Protein AF-A0A1G1N277-F1 (afdb_monomer)

Mean predicted aligned error: 9.16 Å

Sequence (152 aa):
MIQLIFIGTLGLIWMHFSSLRYLFRLRLLKKSNELFEDEQDPARVRKEADSTTSKTAITTTAIIGLLETLYYALCAVLFIKNQIIFYISTLLASNSIVNLIDFLMRAKFIIKSPTKYLIEEIRGFKWYSKIAMTAAELIFCLGILYAAYALS

Radius of gyration: 18.12 Å; Cα contacts (8 Å, |Δi|>4): 77; chains: 1; bounding box: 40×23×55 Å

Foldseek 3Di:
DLVVLLVLLVVLLVVLVVVVVVLVVVVVVVVVVVVVVVDDDPVVVVVPLPLVVLVVVLVVVLVVLVSLLVSLVVQLVVVVVVVVLNVLSVVLSVVSVVVSVVSVVCVVVCSVCVPVVSVVCSDDPNVVVSVVSSVSSNVSSVVSNVVSVVVD

Structure (mmCIF, N/CA/C/O backbone):
data_AF-A0A1G1N277-F1
#
_entry.id   AF-A0A1G1N277-F1
#
loop_
_atom_site.group_PDB
_atom_site.id
_atom_site.type_symbol
_atom_site.label_atom_id
_atom_site.label_alt_id
_atom_site.label_comp_id
_atom_site.label_asym_id
_atom_site.label_entity_id
_atom_site.label_seq_id
_atom_site.pdbx_PDB_ins_code
_atom_site.Cartn_x
_atom_site.Cartn_y
_atom_site.Cartn_z
_atom_site.occupancy
_atom_site.B_iso_or_equiv
_atom_site.auth_seq_id
_atom_site.auth_comp_id
_atom_site.auth_asym_id
_atom_site.auth_atom_id
_atom_site.pdbx_PDB_model_num
ATOM 1 N N . MET A 1 1 ? -5.074 10.100 20.306 1.00 73.00 1 MET A N 1
ATOM 2 C CA . MET A 1 1 ? -5.039 8.812 19.571 1.00 73.00 1 MET A CA 1
ATOM 3 C C . MET A 1 1 ? -5.910 8.852 18.316 1.00 73.00 1 MET A C 1
ATOM 5 O O . MET A 1 1 ? -5.370 8.661 17.238 1.00 73.00 1 MET A O 1
ATOM 9 N N . ILE A 1 2 ? -7.201 9.197 18.415 1.00 75.31 2 ILE A N 1
ATOM 10 C CA . ILE A 1 2 ? -8.125 9.291 17.261 1.00 75.31 2 ILE A CA 1
ATOM 11 C C . ILE A 1 2 ? -7.636 10.277 16.180 1.00 75.31 2 ILE A C 1
ATOM 13 O O . ILE A 1 2 ? -7.646 9.946 15.001 1.00 75.31 2 ILE A O 1
ATOM 17 N N . GLN A 1 3 ? -7.100 11.438 16.571 1.00 78.94 3 GLN A N 1
ATOM 18 C CA . GLN A 1 3 ? -6.534 12.421 15.631 1.00 78.94 3 GLN A CA 1
ATOM 19 C C . GLN A 1 3 ? -5.374 11.863 14.783 1.00 78.94 3 GLN A C 1
ATOM 21 O O . GLN A 1 3 ? -5.274 12.176 13.601 1.00 78.94 3 GLN A O 1
ATOM 26 N N . LEU A 1 4 ? -4.524 11.000 15.357 1.00 81.06 4 LEU A N 1
ATOM 27 C CA . LEU A 1 4 ? -3.428 10.354 14.621 1.00 81.06 4 LEU A CA 1
ATOM 28 C C . LEU A 1 4 ? -3.959 9.336 13.609 1.00 81.06 4 LEU A C 1
ATOM 30 O O . LEU A 1 4 ? -3.443 9.268 12.496 1.00 81.06 4 LEU A O 1
ATOM 34 N N . ILE A 1 5 ? -5.010 8.591 13.972 1.00 83.06 5 ILE A N 1
ATOM 35 C CA . ILE A 1 5 ? -5.695 7.678 13.048 1.00 83.06 5 ILE A CA 1
ATOM 36 C C . ILE A 1 5 ? -6.231 8.481 11.868 1.00 83.06 5 ILE A C 1
ATOM 38 O O . ILE A 1 5 ? -5.946 8.115 10.737 1.00 83.06 5 ILE A O 1
ATOM 42 N N . PHE A 1 6 ? -6.905 9.602 12.139 1.00 85.12 6 PHE A N 1
ATOM 43 C CA . PHE A 1 6 ? -7.511 10.467 11.128 1.00 85.12 6 PHE A CA 1
ATOM 44 C C . PHE A 1 6 ? -6.480 11.027 10.136 1.00 85.12 6 PHE A C 1
ATOM 46 O O . PHE A 1 6 ? -6.654 10.908 8.924 1.00 85.12 6 PHE A O 1
ATOM 53 N N . ILE A 1 7 ? -5.370 11.582 10.640 1.00 86.12 7 ILE A N 1
ATOM 54 C CA . ILE A 1 7 ? -4.274 12.095 9.801 1.00 86.12 7 ILE A CA 1
ATOM 55 C C . ILE A 1 7 ? -3.648 10.957 8.982 1.00 86.12 7 ILE A C 1
ATOM 57 O O . ILE A 1 7 ? -3.410 11.118 7.785 1.00 86.12 7 ILE A O 1
ATOM 61 N N . GLY A 1 8 ? -3.429 9.792 9.601 1.00 83.38 8 GLY A N 1
ATOM 62 C CA . GLY A 1 8 ? -2.904 8.611 8.918 1.00 83.38 8 GLY A CA 1
ATOM 63 C C . GLY A 1 8 ? -3.829 8.103 7.808 1.00 83.38 8 GLY A C 1
ATOM 64 O O . GLY A 1 8 ? -3.360 7.829 6.705 1.00 83.38 8 GLY A O 1
ATOM 65 N N . THR A 1 9 ? -5.146 8.052 8.050 1.00 87.25 9 THR A N 1
ATOM 66 C CA . THR A 1 9 ? -6.125 7.626 7.038 1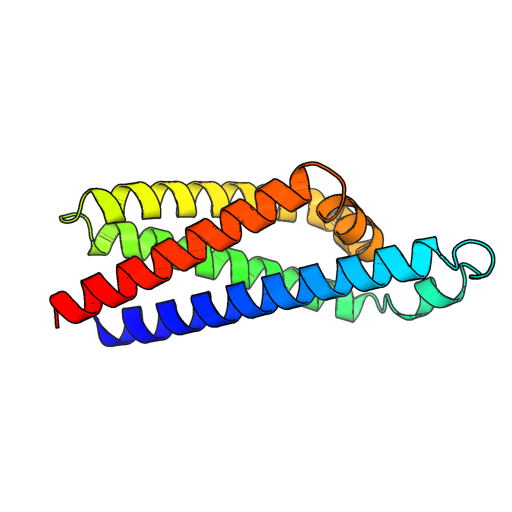.00 87.25 9 THR A CA 1
ATOM 67 C C . THR A 1 9 ? -6.161 8.593 5.860 1.00 87.25 9 THR A C 1
ATOM 69 O O . THR A 1 9 ? -6.186 8.158 4.712 1.00 87.25 9 THR A O 1
ATOM 72 N N . LEU A 1 10 ? -6.120 9.904 6.120 1.00 87.69 10 LEU A N 1
ATOM 73 C CA . LEU A 1 10 ? -6.073 10.919 5.064 1.00 87.69 10 LEU A CA 1
ATOM 74 C C . LEU A 1 10 ? -4.799 10.802 4.217 1.00 87.69 10 LEU A C 1
ATOM 76 O O . LEU A 1 10 ? -4.870 10.898 2.991 1.00 87.69 10 LEU A O 1
ATOM 80 N N . GLY A 1 11 ? -3.652 10.537 4.850 1.00 86.94 11 GLY A N 1
ATOM 81 C CA . GLY A 1 11 ? -2.391 10.277 4.153 1.00 86.94 11 GLY A CA 1
ATOM 82 C C . GLY A 1 11 ? -2.465 9.055 3.232 1.00 86.94 11 GLY A C 1
ATOM 83 O O . GLY A 1 11 ? -2.045 9.131 2.077 1.00 86.94 11 GLY A O 1
ATOM 84 N N . LEU A 1 12 ? -3.063 7.956 3.701 1.00 85.19 12 LEU A N 1
ATOM 85 C CA . LEU A 1 12 ? -3.263 6.750 2.890 1.00 85.19 12 LEU A CA 1
ATOM 86 C C . LEU A 1 12 ? -4.225 6.981 1.727 1.00 85.19 12 LEU A C 1
ATOM 88 O O . LEU A 1 12 ? -3.924 6.585 0.605 1.00 85.19 12 LEU A O 1
ATOM 92 N N . ILE A 1 13 ? -5.344 7.676 1.951 1.00 88.38 13 ILE A N 1
ATOM 93 C CA . ILE A 1 13 ? -6.277 8.034 0.872 1.00 88.38 13 ILE A CA 1
ATOM 94 C C . ILE A 1 13 ? -5.557 8.849 -0.203 1.00 88.38 13 ILE A C 1
ATOM 96 O O . ILE A 1 13 ? -5.686 8.558 -1.393 1.00 88.38 13 ILE A O 1
ATOM 100 N N . TRP A 1 14 ? -4.767 9.846 0.205 1.00 88.50 14 TRP A N 1
ATOM 101 C CA . TRP A 1 14 ? -3.989 10.662 -0.721 1.00 88.50 14 TRP A CA 1
ATOM 102 C C . TRP A 1 14 ? -3.004 9.820 -1.540 1.00 88.50 14 TRP A C 1
ATOM 104 O O . TRP A 1 14 ? -2.899 9.978 -2.759 1.00 88.50 14 TRP A O 1
ATOM 114 N N . MET A 1 15 ? -2.305 8.896 -0.883 1.00 84.62 15 MET A N 1
ATOM 115 C CA . MET A 1 15 ? -1.355 7.992 -1.522 1.00 84.62 15 MET A CA 1
ATOM 116 C C . MET A 1 15 ? -2.035 7.061 -2.532 1.00 84.62 15 MET A C 1
ATOM 118 O O . MET A 1 15 ? -1.578 6.964 -3.673 1.00 84.62 15 MET A O 1
ATOM 122 N N . HIS A 1 16 ? -3.154 6.442 -2.153 1.00 84.62 16 HIS A N 1
ATOM 123 C CA . HIS A 1 16 ? -3.949 5.567 -3.017 1.00 84.62 16 HIS A CA 1
ATOM 124 C C . HIS A 1 16 ? -4.497 6.307 -4.231 1.00 84.62 16 HIS A C 1
ATOM 126 O O . HIS A 1 16 ? -4.390 5.827 -5.360 1.00 84.62 16 HIS A O 1
ATOM 132 N N . PHE A 1 17 ? -4.993 7.529 -4.033 1.00 84.75 17 PHE A N 1
ATOM 133 C CA . PHE A 1 17 ? -5.474 8.369 -5.126 1.00 84.75 17 PHE A CA 1
ATOM 134 C C . PHE A 1 17 ? -4.342 8.787 -6.077 1.00 84.75 17 PHE A C 1
ATOM 136 O O . PHE A 1 17 ? -4.505 8.758 -7.300 1.00 84.75 17 PHE A O 1
ATOM 143 N N . SER A 1 18 ? -3.169 9.129 -5.535 1.00 81.50 18 SER A N 1
ATOM 144 C CA . SER A 1 18 ? -1.973 9.452 -6.321 1.00 81.50 18 SER A CA 1
ATOM 145 C C . SER A 1 18 ? -1.487 8.251 -7.142 1.00 81.50 18 SER A C 1
ATOM 147 O O . SER A 1 18 ? -1.247 8.377 -8.346 1.00 81.50 18 SER A O 1
ATOM 149 N N . SER A 1 19 ? -1.429 7.068 -6.521 1.00 78.94 19 SER A N 1
ATOM 150 C CA . SER A 1 19 ? -1.067 5.800 -7.166 1.00 78.94 19 SER A CA 1
ATOM 151 C C . SER A 1 19 ? -2.024 5.462 -8.311 1.00 78.94 19 SER A C 1
ATOM 153 O O . SER A 1 19 ? -1.594 5.210 -9.440 1.00 78.94 19 SER A O 1
ATOM 155 N N . LEU A 1 20 ? -3.333 5.562 -8.064 1.00 80.38 20 LEU A N 1
ATOM 156 C CA . LEU A 1 20 ? -4.362 5.301 -9.065 1.00 80.38 20 LEU A CA 1
ATOM 157 C C . LEU A 1 20 ? -4.260 6.282 -10.243 1.00 80.38 20 LEU A C 1
ATOM 159 O O . LEU A 1 20 ? -4.268 5.867 -11.404 1.00 80.38 20 LEU A O 1
ATOM 163 N N . ARG A 1 21 ? -4.093 7.582 -9.961 1.00 82.12 21 ARG A N 1
ATOM 164 C CA . ARG A 1 21 ? -3.894 8.619 -10.987 1.00 82.12 21 ARG A CA 1
ATOM 165 C C . ARG A 1 21 ? -2.660 8.334 -11.842 1.00 82.12 21 ARG A C 1
ATOM 167 O O . ARG A 1 21 ? -2.709 8.496 -13.063 1.00 82.12 21 ARG A O 1
ATOM 174 N N . TYR A 1 22 ? -1.563 7.918 -11.215 1.00 78.38 22 TYR A N 1
ATOM 175 C CA . TYR A 1 22 ? -0.324 7.588 -11.908 1.00 78.38 22 TYR A CA 1
ATOM 176 C C . TYR A 1 22 ? -0.488 6.364 -12.815 1.00 78.38 22 TYR A C 1
ATOM 178 O O . TYR A 1 22 ? -0.139 6.433 -13.996 1.00 78.38 22 TYR A O 1
ATOM 186 N N . LEU A 1 23 ? -1.108 5.293 -12.307 1.00 74.44 23 LEU A N 1
ATOM 187 C CA . LEU A 1 23 ? -1.445 4.109 -13.093 1.00 74.44 23 LEU A CA 1
ATOM 188 C C . LEU A 1 23 ? -2.277 4.501 -14.320 1.00 74.44 23 LEU A C 1
ATOM 190 O O . LEU A 1 23 ? -1.883 4.191 -15.448 1.00 74.44 23 LEU A O 1
ATOM 194 N N . PHE A 1 24 ? -3.385 5.230 -14.147 1.00 77.00 24 PHE A N 1
ATOM 195 C CA . PHE A 1 24 ? -4.230 5.656 -15.272 1.00 77.00 24 PHE A CA 1
ATOM 196 C C . PHE A 1 24 ? -3.450 6.436 -16.336 1.00 77.00 24 PHE A C 1
ATOM 198 O O . PHE A 1 24 ? -3.617 6.182 -17.531 1.00 77.00 24 PHE A O 1
ATOM 205 N N . ARG A 1 25 ? -2.554 7.337 -15.918 1.00 77.44 25 ARG A N 1
ATOM 206 C CA . ARG A 1 25 ? -1.698 8.102 -16.834 1.00 77.44 25 ARG A CA 1
ATOM 207 C C . ARG A 1 25 ? -0.750 7.198 -17.625 1.00 77.44 25 ARG A C 1
ATOM 209 O O . ARG A 1 25 ? -0.613 7.372 -18.831 1.00 77.44 25 ARG A O 1
ATOM 216 N N . LEU A 1 26 ? -0.149 6.206 -16.971 1.00 71.12 26 LEU A N 1
ATOM 217 C CA . LEU A 1 26 ? 0.698 5.195 -17.609 1.00 71.12 26 LEU A CA 1
ATOM 218 C C . LEU A 1 26 ? -0.056 4.361 -18.644 1.00 71.12 26 LEU A C 1
ATOM 220 O O . LEU A 1 26 ? 0.472 4.092 -19.719 1.00 71.12 26 LEU A O 1
ATOM 224 N N . ARG A 1 27 ? -1.301 3.972 -18.356 1.00 73.19 27 ARG A N 1
ATOM 225 C CA . ARG A 1 27 ? -2.120 3.217 -19.313 1.00 73.19 27 ARG A CA 1
ATOM 226 C C . ARG A 1 27 ? -2.492 4.052 -20.536 1.00 73.19 27 ARG A C 1
ATOM 228 O O . ARG A 1 27 ? -2.490 3.521 -21.644 1.00 73.19 27 ARG A O 1
ATOM 235 N N . LEU A 1 28 ? -2.780 5.341 -20.350 1.00 74.81 28 LEU A N 1
ATOM 236 C CA . LEU A 1 28 ? -3.018 6.269 -21.458 1.00 74.81 28 LEU A CA 1
ATOM 237 C C . LEU A 1 28 ? -1.767 6.435 -22.329 1.00 74.81 28 LEU A C 1
ATOM 239 O O . LEU A 1 28 ? -1.871 6.338 -23.547 1.00 74.81 28 LEU A O 1
ATOM 243 N N . LEU A 1 29 ? -0.595 6.598 -21.707 1.00 69.94 29 LEU A N 1
ATOM 244 C CA . LEU A 1 29 ? 0.691 6.682 -22.408 1.00 69.94 29 LEU A CA 1
ATOM 245 C C . LEU A 1 29 ? 1.040 5.390 -23.147 1.00 69.94 29 LEU A C 1
ATOM 247 O O . LEU A 1 29 ? 1.529 5.438 -24.265 1.00 69.94 29 LEU A O 1
ATOM 251 N N . LYS A 1 30 ? 0.760 4.223 -22.560 1.00 66.88 30 LYS A N 1
ATOM 252 C CA . LYS A 1 30 ? 0.958 2.941 -23.241 1.00 66.88 30 LYS A CA 1
ATOM 253 C C . LYS A 1 30 ? 0.047 2.814 -24.459 1.00 66.88 30 LYS A C 1
ATOM 255 O O . LYS A 1 30 ? 0.517 2.441 -25.522 1.00 66.88 30 LYS A O 1
ATOM 260 N N . LYS A 1 31 ? -1.229 3.188 -24.324 1.00 65.75 31 LYS A N 1
ATOM 261 C CA . LYS A 1 31 ? -2.1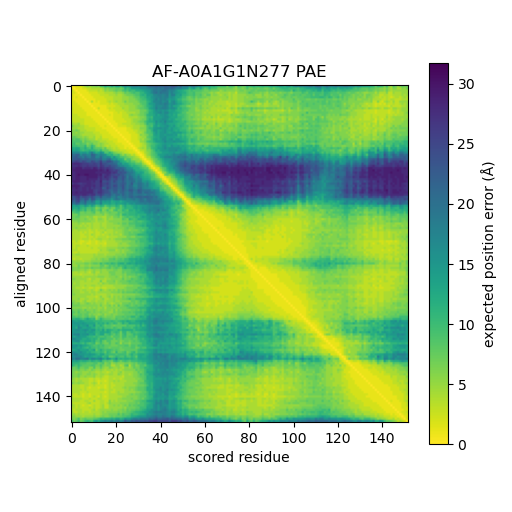85 3.186 -25.439 1.00 65.75 31 LYS A CA 1
ATOM 262 C C . LYS A 1 31 ? -1.791 4.177 -26.543 1.00 65.75 31 LYS A C 1
ATOM 264 O O . LYS A 1 31 ? -2.073 3.906 -27.703 1.00 65.75 31 LYS A O 1
ATOM 269 N N . SER A 1 32 ? -1.156 5.306 -26.205 1.00 59.38 32 SER A N 1
ATOM 270 C CA . SER A 1 32 ? -0.619 6.221 -27.220 1.00 59.38 32 SER A CA 1
ATOM 271 C C . SER A 1 32 ? 0.674 5.699 -27.838 1.00 59.38 32 SER A C 1
ATOM 273 O O . SER A 1 32 ? 0.822 5.787 -29.043 1.00 59.38 32 SER A O 1
ATOM 275 N N . ASN A 1 33 ? 1.590 5.127 -27.054 1.00 59.41 33 ASN A N 1
ATOM 276 C CA . ASN A 1 33 ? 2.865 4.614 -27.562 1.00 59.41 33 ASN A CA 1
ATOM 277 C C . ASN A 1 33 ? 2.710 3.334 -28.394 1.00 59.41 33 ASN A C 1
ATOM 279 O O . ASN A 1 33 ? 3.434 3.196 -29.365 1.00 59.41 33 ASN A O 1
ATOM 283 N N . GLU A 1 34 ? 1.739 2.460 -28.103 1.00 54.72 34 GLU A N 1
ATOM 284 C CA . GLU A 1 34 ? 1.355 1.347 -29.001 1.00 54.72 34 GLU A CA 1
ATOM 285 C C . GLU A 1 34 ? 0.825 1.867 -30.360 1.00 54.72 34 GLU A C 1
ATOM 287 O O . GLU A 1 34 ? 0.840 1.142 -31.347 1.00 54.72 34 GLU A O 1
ATOM 292 N N . LEU A 1 35 ? 0.399 3.137 -30.441 1.00 49.78 35 LEU A N 1
ATOM 293 C CA . LEU A 1 35 ? 0.048 3.823 -31.694 1.00 49.78 35 LEU A CA 1
ATOM 294 C C . LEU A 1 35 ? 1.266 4.439 -32.420 1.00 49.78 35 LEU A C 1
ATOM 296 O O . LEU A 1 35 ? 1.135 4.823 -33.578 1.00 49.78 35 LEU A O 1
ATOM 300 N N . PHE A 1 36 ? 2.424 4.543 -31.755 1.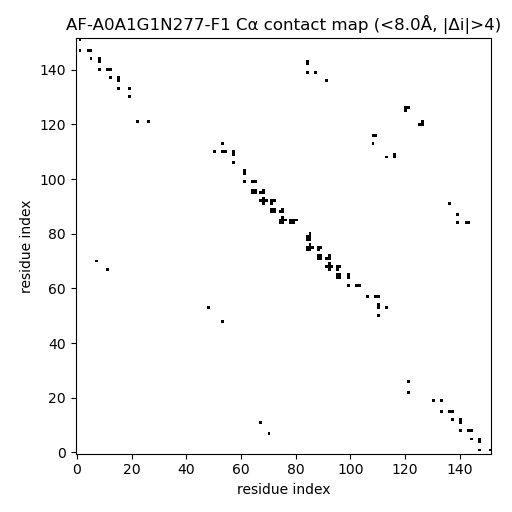00 46.53 36 PHE A N 1
ATOM 301 C CA . PHE A 1 36 ? 3.676 5.138 -32.260 1.00 46.53 36 PHE A CA 1
ATOM 302 C C . PHE A 1 36 ? 4.859 4.144 -32.251 1.00 46.53 36 PHE A C 1
ATOM 304 O O . PHE A 1 36 ? 6.011 4.546 -32.418 1.00 46.53 36 PHE A O 1
ATOM 311 N N . GLU A 1 37 ? 4.602 2.848 -32.049 1.00 47.31 37 GLU A N 1
ATOM 312 C CA . GLU A 1 37 ? 5.630 1.808 -31.865 1.00 47.31 37 GLU A CA 1
ATOM 313 C C . GLU A 1 37 ? 6.434 1.461 -33.136 1.00 47.31 37 GLU A C 1
ATOM 315 O O . GLU A 1 37 ? 7.292 0.584 -33.076 1.00 47.31 37 GLU A O 1
ATOM 320 N N . ASP A 1 38 ? 6.239 2.180 -34.247 1.00 45.62 38 ASP A N 1
ATOM 321 C CA . ASP A 1 38 ? 7.088 2.066 -35.445 1.00 45.62 38 ASP A CA 1
ATOM 322 C C . ASP A 1 38 ? 8.284 3.048 -35.453 1.00 45.62 38 ASP A C 1
ATOM 324 O O . ASP A 1 38 ? 9.134 2.966 -36.335 1.00 45.62 38 ASP A O 1
ATOM 328 N N . GLU A 1 39 ? 8.407 3.971 -34.480 1.00 45.88 39 GLU A N 1
ATOM 329 C CA . GLU A 1 39 ? 9.367 5.086 -34.619 1.00 45.88 39 GLU A CA 1
ATOM 330 C C . GLU A 1 39 ? 10.092 5.569 -33.339 1.00 45.88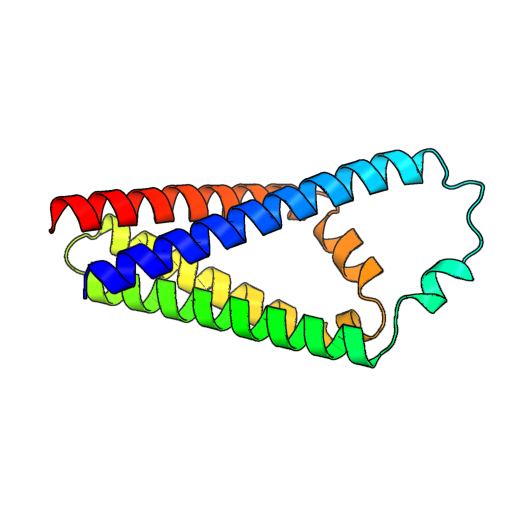 39 GLU A C 1
ATOM 332 O O . GLU A 1 39 ? 10.422 6.751 -33.216 1.00 45.88 39 GLU A O 1
ATOM 337 N N . GLN A 1 40 ? 10.410 4.698 -32.367 1.00 43.56 40 GLN A N 1
ATOM 338 C CA . GLN A 1 40 ? 11.285 5.101 -31.246 1.00 43.56 40 GLN A CA 1
ATOM 339 C C . GLN A 1 40 ? 12.532 4.235 -31.033 1.00 43.56 40 GLN A C 1
ATOM 341 O O . GLN A 1 40 ? 12.507 3.141 -30.474 1.00 43.56 40 GLN A O 1
ATOM 346 N N . ASP A 1 41 ? 13.654 4.845 -31.420 1.00 43.75 41 ASP A N 1
ATOM 347 C CA . ASP A 1 41 ? 15.042 4.476 -31.162 1.00 43.75 41 ASP A CA 1
ATOM 348 C C . ASP A 1 41 ? 15.303 4.167 -29.660 1.00 43.75 41 ASP A C 1
ATOM 350 O O . ASP A 1 41 ? 15.087 5.027 -28.790 1.00 43.75 41 ASP A O 1
ATOM 354 N N . PRO A 1 42 ? 15.803 2.961 -29.316 1.00 49.12 42 PRO A N 1
ATOM 355 C CA . PRO A 1 42 ? 16.041 2.514 -27.938 1.00 49.12 42 PRO A CA 1
ATOM 356 C C . PRO A 1 42 ? 17.075 3.351 -27.157 1.00 49.12 42 PRO A C 1
ATOM 358 O O . PRO A 1 42 ? 17.242 3.158 -25.947 1.00 49.12 42 PRO A O 1
ATOM 361 N N . ALA A 1 43 ? 17.768 4.294 -27.802 1.00 42.19 43 ALA A N 1
ATOM 362 C CA . ALA A 1 43 ? 18.779 5.142 -27.176 1.00 42.19 43 ALA A CA 1
ATOM 363 C C . ALA A 1 43 ? 18.225 6.196 -26.188 1.00 42.19 43 ALA A C 1
ATOM 365 O O . ALA A 1 43 ? 18.956 6.614 -25.286 1.00 42.19 43 ALA A O 1
ATOM 366 N N . ARG A 1 44 ? 16.949 6.613 -26.285 1.00 46.75 44 ARG A N 1
ATOM 367 C CA . ARG A 1 44 ? 16.371 7.640 -25.381 1.00 46.75 44 ARG A CA 1
ATOM 368 C C . ARG A 1 44 ? 15.920 7.104 -24.019 1.00 46.75 44 ARG A C 1
ATOM 370 O O . ARG A 1 44 ? 16.106 7.787 -23.017 1.00 46.75 44 ARG A O 1
ATOM 377 N N . VAL A 1 45 ? 15.446 5.859 -23.944 1.00 48.56 45 VAL A N 1
ATOM 378 C CA . VAL A 1 45 ? 15.008 5.221 -22.679 1.00 48.56 45 VAL A CA 1
ATOM 379 C C . VAL A 1 45 ? 16.192 4.941 -21.738 1.00 48.56 45 VAL A C 1
ATOM 381 O O . VAL A 1 45 ? 16.039 4.845 -20.523 1.00 48.56 45 VAL A O 1
ATOM 384 N N . ARG A 1 46 ? 17.409 4.853 -22.286 1.00 44.72 46 ARG A N 1
ATOM 385 C CA . ARG A 1 46 ? 18.633 4.558 -21.530 1.00 44.72 46 ARG A CA 1
ATOM 386 C C . ARG A 1 46 ? 19.181 5.755 -20.740 1.00 44.72 46 ARG A C 1
ATOM 388 O O . ARG A 1 46 ? 19.990 5.539 -19.844 1.00 44.72 46 ARG A O 1
ATOM 395 N N . LYS A 1 47 ? 18.758 6.988 -21.054 1.00 42.06 47 LYS A N 1
ATOM 396 C CA . LYS A 1 47 ? 19.261 8.225 -20.421 1.00 42.06 47 LYS A CA 1
ATOM 397 C C . LYS A 1 47 ? 18.499 8.660 -19.160 1.00 42.06 47 LYS A C 1
ATOM 399 O O . LYS A 1 47 ? 19.033 9.472 -18.418 1.00 42.06 47 LYS A O 1
ATOM 404 N N . GLU A 1 48 ? 17.313 8.116 -18.883 1.00 45.38 48 GLU A N 1
ATOM 405 C CA . GLU A 1 48 ? 16.517 8.480 -17.689 1.00 45.38 48 GLU A CA 1
ATOM 406 C C . GLU A 1 48 ? 16.712 7.545 -16.484 1.00 45.38 48 GLU A C 1
ATOM 408 O O . GLU A 1 48 ? 16.265 7.847 -15.379 1.00 45.38 48 GLU A O 1
ATOM 413 N N . ALA A 1 49 ? 17.418 6.426 -16.654 1.00 46.69 49 ALA A N 1
ATOM 414 C CA . ALA A 1 49 ? 17.774 5.521 -15.564 1.00 46.69 49 ALA A CA 1
ATOM 415 C C . ALA A 1 49 ? 19.104 5.941 -14.924 1.00 46.69 49 ALA A C 1
ATOM 417 O O . ALA A 1 49 ? 20.077 5.185 -14.942 1.00 46.69 49 ALA A O 1
ATOM 418 N N . ASP A 1 50 ? 19.168 7.150 -14.365 1.00 49.41 50 ASP A N 1
ATOM 419 C 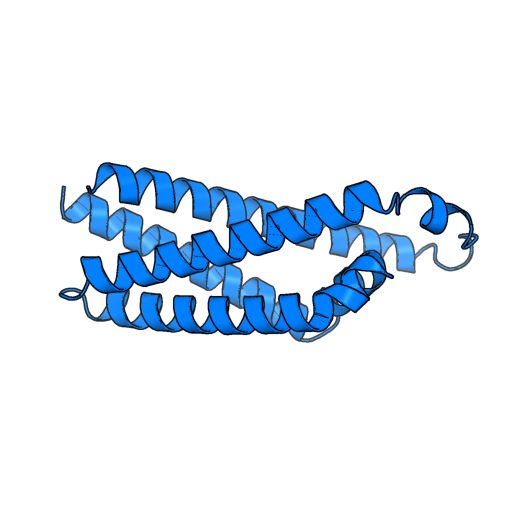CA . ASP A 1 50 ? 20.288 7.478 -13.491 1.00 49.41 50 ASP A CA 1
ATOM 420 C C . ASP A 1 50 ? 20.189 6.574 -12.251 1.00 49.41 50 ASP A C 1
ATOM 422 O O . ASP A 1 50 ? 19.188 6.560 -11.523 1.00 49.41 50 ASP A O 1
ATOM 426 N N . SER A 1 51 ? 21.184 5.705 -12.074 1.00 52.75 51 SER A N 1
ATOM 427 C CA . SER A 1 51 ? 21.119 4.565 -11.148 1.00 52.75 51 SER A CA 1
ATOM 428 C C . SER A 1 51 ? 20.842 4.983 -9.696 1.00 52.75 51 SER A C 1
ATOM 430 O O . SER A 1 51 ? 20.249 4.223 -8.926 1.00 52.75 51 SER A O 1
ATOM 432 N N . THR A 1 52 ? 21.198 6.217 -9.345 1.00 55.22 52 THR A N 1
ATOM 433 C CA . THR A 1 52 ? 20.980 6.848 -8.041 1.00 55.22 52 THR A CA 1
ATOM 434 C C . THR A 1 52 ? 19.499 7.150 -7.789 1.00 55.22 52 THR A C 1
ATOM 436 O O . THR A 1 52 ? 18.983 6.823 -6.721 1.00 55.22 52 THR A O 1
ATOM 439 N N . THR A 1 53 ? 18.787 7.666 -8.796 1.00 61.31 53 THR A N 1
ATOM 440 C CA . THR A 1 53 ? 17.350 7.996 -8.741 1.00 61.31 53 THR A CA 1
ATOM 441 C C . THR A 1 53 ? 16.481 6.736 -8.669 1.00 61.31 53 THR A C 1
ATOM 443 O O . THR A 1 53 ? 15.436 6.720 -8.022 1.00 61.31 53 THR A O 1
ATOM 446 N N . SER A 1 54 ? 16.938 5.633 -9.273 1.00 62.38 54 SER A N 1
AT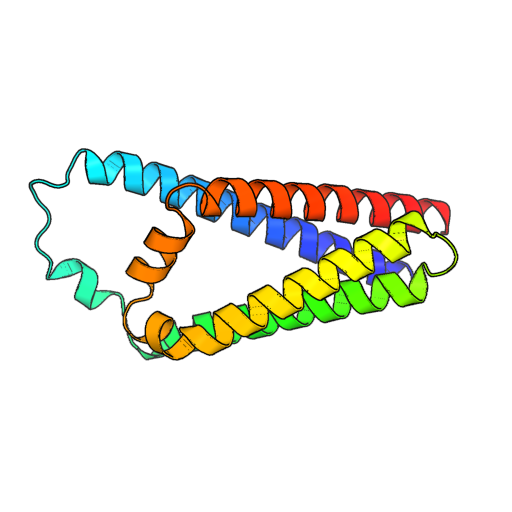OM 447 C CA . SER A 1 54 ? 16.240 4.341 -9.184 1.00 62.38 54 SER A CA 1
ATOM 448 C C . SER A 1 54 ? 16.292 3.734 -7.772 1.00 62.38 54 SER A C 1
ATOM 450 O O . SER A 1 54 ? 15.305 3.177 -7.293 1.00 62.38 54 SER A O 1
ATOM 452 N N . LYS A 1 55 ? 17.424 3.880 -7.066 1.00 69.06 55 LYS A N 1
ATOM 453 C CA . LYS A 1 55 ? 17.616 3.341 -5.709 1.00 69.06 55 LYS A CA 1
ATOM 454 C C . LYS A 1 55 ? 16.835 4.123 -4.660 1.00 69.06 55 LYS A C 1
ATOM 456 O O . LYS A 1 55 ? 16.284 3.514 -3.740 1.00 69.06 55 LYS A O 1
ATOM 461 N N . THR A 1 56 ? 16.773 5.448 -4.793 1.00 73.69 56 THR A N 1
ATOM 462 C CA . THR A 1 56 ? 15.958 6.283 -3.903 1.00 73.69 56 THR A CA 1
ATOM 463 C C . THR A 1 56 ? 14.481 5.960 -4.081 1.00 73.69 56 THR A C 1
ATOM 465 O O . THR A 1 56 ? 13.818 5.692 -3.086 1.00 73.69 56 THR A O 1
ATOM 468 N N . ALA A 1 57 ? 13.995 5.839 -5.321 1.00 71.25 57 ALA A N 1
ATOM 469 C CA . ALA A 1 57 ? 12.609 5.462 -5.598 1.00 71.25 57 ALA A CA 1
ATOM 470 C C . ALA A 1 57 ? 12.222 4.114 -4.964 1.00 71.25 57 ALA A C 1
ATOM 472 O O . ALA A 1 57 ? 11.200 4.028 -4.291 1.00 71.25 57 ALA A O 1
ATOM 473 N N . ILE A 1 58 ? 13.061 3.081 -5.102 1.00 77.25 58 ILE A N 1
ATOM 474 C CA . ILE A 1 58 ? 12.790 1.748 -4.533 1.00 77.25 58 ILE A CA 1
ATOM 475 C C . ILE A 1 58 ? 12.766 1.785 -3.007 1.00 77.25 58 ILE A C 1
ATOM 477 O O . ILE A 1 58 ? 11.871 1.208 -2.392 1.00 77.25 58 ILE A O 1
ATOM 481 N N . THR A 1 59 ? 13.730 2.478 -2.399 1.00 79.38 59 THR A N 1
ATOM 482 C CA . THR A 1 59 ? 13.778 2.647 -0.942 1.00 79.38 59 THR A CA 1
ATOM 483 C C . THR A 1 59 ? 12.527 3.372 -0.447 1.00 79.38 59 THR A C 1
ATOM 485 O O . THR A 1 59 ? 11.903 2.930 0.513 1.00 79.38 59 THR A O 1
ATOM 488 N N .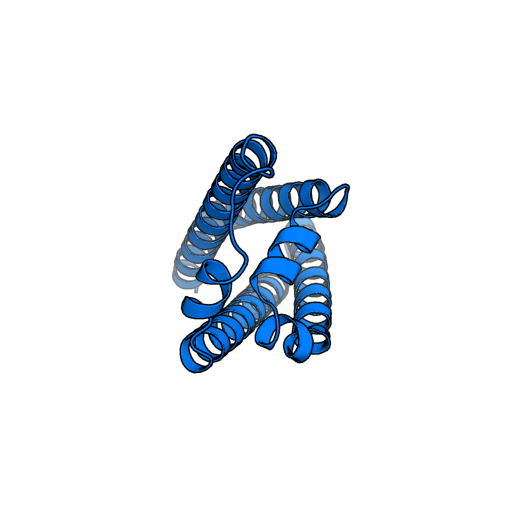 THR A 1 60 ? 12.102 4.435 -1.134 1.00 81.25 60 THR A N 1
ATOM 489 C CA . THR A 1 60 ? 10.872 5.162 -0.804 1.00 81.25 60 THR A CA 1
ATOM 490 C C . THR A 1 60 ? 9.636 4.274 -0.941 1.00 81.25 60 THR A C 1
ATOM 492 O O . THR A 1 60 ? 8.814 4.255 -0.030 1.00 81.25 60 THR A O 1
ATOM 495 N N . THR A 1 61 ? 9.513 3.483 -2.011 1.00 81.50 61 THR A N 1
ATOM 496 C CA . THR A 1 61 ? 8.394 2.539 -2.184 1.00 81.50 61 THR A CA 1
ATOM 497 C C . THR A 1 61 ? 8.368 1.472 -1.088 1.00 81.50 61 THR A C 1
ATOM 499 O O . THR A 1 61 ? 7.302 1.176 -0.555 1.00 81.50 61 THR A O 1
ATOM 502 N N . ALA A 1 62 ? 9.527 0.933 -0.701 1.00 83.56 62 ALA A N 1
ATOM 503 C CA . ALA A 1 62 ? 9.618 -0.050 0.377 1.00 83.56 62 ALA A CA 1
ATOM 504 C C . ALA A 1 62 ? 9.208 0.543 1.736 1.00 83.56 62 ALA A C 1
ATOM 506 O O . ALA A 1 62 ? 8.445 -0.080 2.471 1.00 83.56 62 ALA A O 1
ATOM 507 N N . ILE A 1 63 ? 9.668 1.761 2.051 1.00 86.06 63 ILE A N 1
ATOM 508 C CA . ILE A 1 63 ? 9.288 2.475 3.281 1.00 86.06 63 ILE A CA 1
ATOM 509 C C . ILE A 1 63 ? 7.780 2.726 3.310 1.00 86.06 63 ILE A C 1
ATOM 511 O O . ILE A 1 63 ? 7.138 2.499 4.332 1.00 86.06 63 ILE A O 1
ATOM 515 N N . ILE A 1 64 ? 7.214 3.160 2.185 1.00 84.69 64 ILE A N 1
ATOM 516 C CA . ILE A 1 64 ? 5.780 3.399 2.049 1.00 84.69 64 ILE A CA 1
ATOM 517 C C . ILE A 1 64 ? 4.978 2.113 2.300 1.00 84.69 64 ILE A C 1
ATOM 519 O O . ILE A 1 64 ? 4.064 2.124 3.121 1.00 84.69 64 ILE A O 1
ATOM 523 N N . GLY A 1 65 ? 5.345 0.997 1.660 1.00 85.12 65 GLY A N 1
ATOM 524 C CA . GLY A 1 65 ? 4.647 -0.280 1.857 1.00 85.12 65 GLY A CA 1
ATOM 525 C C . GLY A 1 65 ? 4.750 -0.802 3.295 1.00 85.12 65 GLY A C 1
ATOM 526 O O . GLY A 1 65 ? 3.812 -1.403 3.822 1.00 85.12 65 GLY A O 1
ATOM 527 N N . LEU A 1 66 ? 5.869 -0.528 3.971 1.00 87.50 66 LEU A N 1
ATOM 528 C CA . LEU A 1 66 ? 6.058 -0.883 5.375 1.00 87.50 66 LEU A CA 1
ATOM 529 C C . LEU A 1 66 ? 5.208 -0.006 6.309 1.00 87.50 66 LEU A C 1
ATOM 531 O O . LEU A 1 66 ? 4.591 -0.529 7.235 1.00 87.50 66 LEU A O 1
ATOM 535 N N . LEU A 1 67 ? 5.116 1.301 6.042 1.00 88.31 67 LEU A N 1
ATOM 536 C CA . LEU A 1 67 ? 4.232 2.222 6.769 1.00 88.31 67 LEU A CA 1
ATOM 537 C C . LEU A 1 67 ? 2.760 1.830 6.629 1.00 88.31 67 LEU A C 1
ATOM 539 O O . LEU A 1 67 ? 2.030 1.824 7.616 1.00 88.31 67 LEU A O 1
ATOM 543 N N . GLU A 1 68 ? 2.337 1.468 5.423 1.00 85.06 68 GLU A N 1
ATOM 544 C CA . GLU A 1 68 ? 0.980 1.002 5.147 1.00 85.06 68 GLU A CA 1
ATOM 545 C C . GLU A 1 68 ? 0.661 -0.298 5.898 1.00 85.06 68 GLU A C 1
ATOM 547 O O . GLU A 1 68 ? -0.357 -0.397 6.584 1.00 85.06 68 GLU A O 1
ATOM 552 N N . THR A 1 69 ? 1.587 -1.259 5.871 1.00 88.00 69 THR A N 1
ATOM 553 C CA . THR A 1 69 ? 1.460 -2.511 6.630 1.00 88.00 69 THR A CA 1
ATOM 554 C C . THR A 1 69 ? 1.325 -2.251 8.131 1.00 88.00 69 THR A C 1
ATOM 556 O O . THR A 1 69 ? 0.439 -2.805 8.785 1.00 88.00 69 THR A O 1
ATOM 559 N N . LEU A 1 70 ? 2.187 -1.390 8.686 1.00 88.81 70 LEU A N 1
ATOM 560 C CA . LEU A 1 70 ? 2.132 -1.004 10.096 1.00 88.81 70 LEU A CA 1
ATOM 561 C C . LEU A 1 70 ? 0.811 -0.317 10.438 1.00 88.81 70 LEU A C 1
ATOM 563 O O . LEU A 1 70 ? 0.245 -0.581 11.498 1.00 88.81 70 LEU A O 1
ATOM 567 N N . TYR A 1 71 ? 0.306 0.533 9.546 1.00 88.38 71 TYR A N 1
ATOM 568 C CA . TYR A 1 71 ? -0.969 1.206 9.739 1.00 88.38 71 TYR A CA 1
ATOM 569 C C . TYR A 1 71 ? -2.131 0.208 9.806 1.00 88.38 71 TYR A C 1
ATOM 571 O O . TYR A 1 71 ? -2.930 0.265 10.739 1.00 88.38 71 TYR A O 1
ATOM 579 N N . TYR A 1 72 ? -2.203 -0.752 8.881 1.00 89.56 72 TYR A N 1
ATOM 580 C CA . TYR A 1 72 ? -3.249 -1.778 8.906 1.00 89.56 72 TYR A CA 1
ATOM 581 C C . TYR A 1 72 ? -3.160 -2.677 10.141 1.00 89.56 72 TYR A C 1
ATOM 583 O O . TYR A 1 72 ? -4.184 -2.963 10.764 1.00 89.56 72 TYR A O 1
ATOM 591 N N . ALA A 1 73 ? -1.952 -3.055 10.562 1.00 88.81 73 ALA A N 1
ATOM 592 C CA . ALA A 1 73 ? -1.756 -3.794 11.808 1.00 88.81 73 ALA A CA 1
ATOM 593 C C . ALA A 1 73 ? -2.232 -2.988 13.032 1.00 88.81 73 ALA A C 1
ATOM 595 O O . ALA A 1 73 ? -2.921 -3.520 13.904 1.00 88.81 73 ALA A O 1
ATOM 596 N N . LEU A 1 74 ? -1.929 -1.687 13.076 1.00 89.44 74 LEU A N 1
ATOM 597 C CA . LEU A 1 74 ? -2.381 -0.788 14.137 1.00 89.44 74 LEU A CA 1
ATOM 598 C C . LEU A 1 74 ? -3.914 -0.663 14.158 1.00 89.44 74 LEU A C 1
ATOM 600 O O . LEU A 1 74 ? -4.521 -0.734 15.226 1.00 89.44 74 LEU A O 1
ATOM 604 N N . CYS A 1 75 ? -4.554 -0.534 12.993 1.00 86.19 75 CYS A N 1
ATOM 605 C CA . CYS A 1 75 ? -6.012 -0.518 12.876 1.00 86.19 75 CYS A CA 1
ATOM 606 C C . CYS A 1 75 ? -6.650 -1.826 13.354 1.00 86.19 75 CYS A C 1
ATOM 608 O O . CYS A 1 75 ? -7.649 -1.773 14.071 1.00 86.19 75 CYS A O 1
ATOM 610 N N . ALA A 1 76 ? -6.058 -2.982 13.044 1.00 87.69 76 ALA A N 1
ATOM 611 C CA . ALA A 1 76 ? -6.544 -4.261 13.556 1.00 87.69 76 ALA A CA 1
ATOM 612 C C . ALA A 1 76 ? -6.548 -4.270 15.096 1.00 87.69 76 ALA A C 1
ATOM 614 O O . ALA A 1 76 ? -7.561 -4.577 15.719 1.00 87.69 76 ALA A O 1
ATOM 615 N N . VAL A 1 77 ? -5.453 -3.847 15.732 1.00 88.50 77 VAL A N 1
ATOM 616 C CA . VAL A 1 77 ? -5.355 -3.835 17.201 1.00 88.50 77 VAL A CA 1
ATOM 617 C C . VAL A 1 77 ? -6.337 -2.841 17.834 1.00 88.50 77 VAL A C 1
ATOM 619 O O . VAL A 1 77 ? -7.021 -3.178 18.801 1.00 88.50 77 VAL A O 1
ATOM 622 N N . LEU A 1 78 ? -6.444 -1.625 17.293 1.00 85.88 78 LEU A N 1
ATOM 623 C CA . LEU A 1 78 ? -7.280 -0.566 17.872 1.00 85.88 78 LEU A CA 1
ATOM 624 C C . LEU A 1 78 ? -8.782 -0.825 17.719 1.00 85.88 78 LEU A C 1
ATOM 626 O O . LEU A 1 78 ? -9.564 -0.452 18.594 1.00 85.88 78 LEU A O 1
ATOM 630 N N . PHE A 1 79 ? -9.189 -1.484 16.636 1.00 83.94 79 PHE A N 1
ATOM 631 C CA . PHE A 1 79 ? -10.590 -1.775 16.341 1.00 83.94 79 PHE A CA 1
ATOM 632 C C . PHE A 1 79 ? -10.960 -3.238 16.601 1.00 83.94 79 PHE A C 1
ATOM 634 O O . PHE A 1 79 ? -11.929 -3.726 16.031 1.00 83.94 79 PHE A O 1
ATOM 641 N N . ILE A 1 80 ? -10.267 -3.931 17.512 1.00 85.88 80 ILE A N 1
ATOM 642 C CA . ILE A 1 80 ? -10.519 -5.353 17.817 1.00 85.88 80 ILE A CA 1
ATOM 643 C C . ILE A 1 80 ? -11.973 -5.656 18.230 1.00 85.88 80 ILE A C 1
ATOM 645 O O . ILE A 1 80 ? -12.479 -6.752 18.005 1.00 85.88 80 ILE A O 1
ATOM 649 N N . LYS A 1 81 ? -12.677 -4.671 18.807 1.00 83.81 81 LYS A N 1
ATOM 650 C CA . LYS A 1 81 ? -14.107 -4.784 19.145 1.00 83.81 81 LYS A CA 1
ATOM 651 C C . LYS A 1 81 ? -15.017 -4.713 17.913 1.00 83.81 81 LYS A C 1
ATOM 653 O O . LYS A 1 81 ? -16.100 -5.290 17.928 1.00 83.81 81 LYS A O 1
ATOM 658 N N . ASN A 1 82 ? -14.593 -4.024 16.855 1.00 83.94 82 ASN A N 1
ATOM 659 C CA . ASN A 1 82 ? -15.304 -3.964 15.584 1.00 83.94 82 ASN A CA 1
ATOM 660 C C . ASN A 1 82 ? -14.769 -5.061 14.655 1.00 83.94 82 ASN A C 1
ATOM 662 O O . ASN A 1 82 ? -13.831 -4.849 13.886 1.00 83.94 82 ASN A O 1
ATOM 666 N N . GLN A 1 83 ? -15.394 -6.238 14.736 1.00 84.62 83 GLN A N 1
ATOM 667 C CA . GLN A 1 83 ? -14.979 -7.446 14.015 1.00 84.62 83 GLN A CA 1
ATOM 668 C C . GLN A 1 83 ? -14.799 -7.208 12.506 1.00 84.62 83 GLN A C 1
ATOM 670 O O . GLN A 1 83 ? -13.849 -7.711 11.916 1.00 84.62 83 GLN A O 1
ATOM 675 N N . ILE A 1 84 ? -15.651 -6.385 11.884 1.00 86.19 84 ILE A N 1
ATOM 676 C CA . ILE A 1 84 ? -15.564 -6.079 10.448 1.00 86.19 84 ILE A CA 1
ATOM 677 C C . ILE A 1 84 ? -14.255 -5.346 10.133 1.00 86.19 84 ILE A C 1
ATOM 679 O O . ILE A 1 84 ? -13.507 -5.762 9.248 1.00 86.19 84 ILE A O 1
ATOM 683 N N . ILE A 1 85 ? -13.950 -4.280 10.881 1.00 86.38 85 ILE A N 1
ATOM 684 C CA . ILE A 1 85 ? -12.716 -3.507 10.686 1.00 86.38 85 ILE A CA 1
ATOM 685 C C . ILE A 1 85 ? -11.504 -4.379 10.999 1.00 86.38 85 ILE A C 1
ATOM 687 O O . ILE A 1 85 ? -10.537 -4.348 10.244 1.00 86.38 85 ILE A O 1
ATOM 691 N N . PHE A 1 86 ? -11.564 -5.196 12.052 1.00 88.31 86 PHE A N 1
ATOM 692 C CA . PHE A 1 86 ? -10.492 -6.118 12.416 1.00 88.31 86 PHE A CA 1
ATOM 693 C C . PHE A 1 86 ? -10.147 -7.095 11.281 1.00 88.31 86 PHE A C 1
ATOM 695 O O . PHE A 1 86 ? -8.988 -7.167 10.859 1.00 88.31 86 PHE A O 1
ATOM 702 N N . TYR A 1 87 ? -11.142 -7.812 10.746 1.00 88.62 87 TYR A N 1
ATOM 703 C CA . TYR A 1 87 ? -10.919 -8.800 9.687 1.00 88.62 87 TYR A CA 1
ATOM 704 C C . TYR A 1 87 ? -10.382 -8.160 8.407 1.00 88.62 87 TYR A C 1
ATOM 706 O O . TYR A 1 87 ? -9.402 -8.652 7.846 1.00 88.62 87 TYR A O 1
ATOM 714 N N . ILE A 1 88 ? -10.969 -7.039 7.972 1.00 88.56 88 ILE A N 1
ATOM 715 C CA . ILE A 1 88 ? -10.514 -6.344 6.762 1.00 88.56 88 ILE A CA 1
ATOM 716 C C . ILE A 1 88 ? -9.099 -5.782 6.964 1.00 88.56 88 ILE A C 1
ATOM 718 O O . ILE A 1 88 ? -8.249 -5.986 6.103 1.00 88.56 88 ILE A O 1
ATOM 722 N N . SER A 1 89 ? -8.803 -5.170 8.119 1.00 88.12 89 SER A N 1
ATOM 723 C CA . SER A 1 89 ? -7.452 -4.673 8.448 1.00 88.12 89 SER A CA 1
ATOM 724 C C . SER A 1 89 ? -6.406 -5.780 8.371 1.00 88.12 89 SER A C 1
ATOM 726 O O . SER A 1 89 ? -5.326 -5.587 7.825 1.00 88.12 89 SER A O 1
ATOM 728 N N . THR A 1 90 ? -6.728 -6.955 8.913 1.00 88.62 90 THR A N 1
ATOM 729 C CA . THR A 1 90 ? -5.801 -8.092 8.975 1.00 88.62 90 THR A CA 1
ATOM 730 C C . THR A 1 90 ? -5.547 -8.668 7.584 1.00 88.62 90 THR A C 1
ATOM 732 O O . THR A 1 90 ? -4.411 -9.007 7.244 1.00 88.62 90 THR A O 1
ATOM 735 N N . LEU A 1 91 ? -6.592 -8.738 6.754 1.00 90.00 91 LEU A N 1
ATOM 736 C CA . LEU A 1 91 ? -6.491 -9.185 5.368 1.00 90.00 91 LEU A CA 1
ATOM 737 C C . LEU A 1 91 ? -5.657 -8.206 4.528 1.00 90.00 91 LEU A C 1
ATOM 739 O O . LEU A 1 91 ? -4.767 -8.637 3.797 1.00 90.00 91 LEU A O 1
ATOM 743 N N . LEU A 1 92 ? -5.887 -6.899 4.689 1.00 88.81 92 LEU A N 1
ATOM 744 C CA . LEU A 1 92 ? -5.108 -5.847 4.031 1.00 88.81 92 LEU A CA 1
ATOM 745 C C . LEU A 1 92 ? -3.644 -5.855 4.477 1.00 88.81 92 LEU A C 1
ATOM 747 O O . LEU A 1 92 ? -2.758 -5.855 3.628 1.00 88.81 92 LEU A O 1
ATOM 751 N N . ALA A 1 93 ? -3.377 -5.963 5.781 1.00 88.94 93 ALA A N 1
ATOM 752 C CA . ALA A 1 93 ? -2.017 -6.078 6.307 1.00 88.94 93 ALA A CA 1
ATOM 753 C C . ALA A 1 93 ? -1.288 -7.292 5.716 1.00 88.94 93 ALA A C 1
ATOM 755 O O . ALA A 1 93 ? -0.156 -7.172 5.252 1.00 88.94 93 ALA A O 1
ATOM 756 N N . SER A 1 94 ? -1.951 -8.451 5.675 1.00 88.12 94 SER A N 1
ATOM 757 C CA . SER A 1 94 ? -1.381 -9.676 5.105 1.00 88.12 94 SER A CA 1
ATOM 758 C C . SER A 1 94 ? -1.063 -9.510 3.618 1.00 88.12 94 SER A C 1
ATOM 760 O O . SER A 1 94 ? 0.017 -9.890 3.169 1.00 88.12 94 SER A O 1
ATOM 762 N N . ASN A 1 95 ? -1.965 -8.889 2.855 1.00 87.50 95 ASN A N 1
ATOM 763 C CA . ASN A 1 95 ? -1.742 -8.619 1.439 1.00 87.50 95 ASN A CA 1
ATOM 764 C C . ASN A 1 95 ? -0.598 -7.616 1.208 1.00 87.50 95 ASN A C 1
ATOM 766 O O . ASN A 1 95 ? 0.253 -7.858 0.354 1.00 87.50 95 ASN A O 1
ATOM 770 N N . SER A 1 96 ? -0.521 -6.533 1.991 1.00 86.81 96 SER A N 1
ATOM 771 C CA . SER A 1 96 ? 0.593 -5.576 1.920 1.00 86.81 96 SER A CA 1
ATOM 772 C C . SER A 1 96 ? 1.932 -6.236 2.242 1.00 86.81 96 SER A C 1
ATOM 774 O O . SER A 1 96 ? 2.909 -5.967 1.546 1.00 86.81 96 SER A O 1
ATOM 776 N N . ILE A 1 97 ? 1.983 -7.159 3.211 1.00 87.88 97 ILE A N 1
ATOM 777 C CA . ILE A 1 97 ? 3.191 -7.947 3.507 1.00 87.88 97 ILE A CA 1
ATOM 778 C C . ILE A 1 97 ? 3.597 -8.788 2.296 1.00 87.88 97 ILE A C 1
ATOM 780 O O . ILE A 1 97 ? 4.757 -8.749 1.889 1.00 87.88 97 ILE A O 1
ATOM 784 N N . VAL A 1 98 ? 2.659 -9.526 1.695 1.00 88.50 98 VAL A N 1
ATOM 785 C CA . VAL A 1 98 ? 2.942 -10.359 0.514 1.00 88.50 98 VAL A CA 1
ATOM 786 C C . VAL A 1 98 ? 3.458 -9.505 -0.647 1.00 88.50 98 VAL A C 1
ATOM 788 O O . VAL A 1 98 ? 4.475 -9.847 -1.253 1.00 88.50 98 VAL A O 1
ATOM 791 N N . ASN A 1 99 ? 2.820 -8.364 -0.914 1.00 83.38 99 ASN A N 1
ATOM 792 C CA . ASN A 1 99 ? 3.241 -7.439 -1.968 1.00 83.38 99 ASN A CA 1
ATOM 793 C C . ASN A 1 99 ? 4.620 -6.834 -1.691 1.00 83.38 99 ASN A C 1
ATOM 795 O O . ASN A 1 99 ? 5.438 -6.725 -2.604 1.00 83.38 99 ASN A O 1
ATOM 799 N N . LEU A 1 100 ? 4.906 -6.473 -0.437 1.00 84.44 100 LEU A N 1
ATOM 800 C CA . LEU A 1 100 ? 6.209 -5.955 -0.036 1.00 84.44 100 LEU A CA 1
ATOM 801 C C . LEU A 1 100 ? 7.302 -7.017 -0.213 1.00 84.44 100 LEU A C 1
ATOM 803 O O . LEU A 1 100 ? 8.381 -6.702 -0.711 1.00 84.44 100 LEU A O 1
ATOM 807 N N . ILE A 1 101 ? 7.024 -8.276 0.133 1.00 85.62 101 ILE A N 1
ATOM 808 C CA . ILE A 1 101 ? 7.960 -9.388 -0.067 1.00 85.62 101 ILE A CA 1
ATOM 809 C C . ILE A 1 101 ? 8.212 -9.630 -1.562 1.00 85.62 101 ILE A C 1
ATOM 811 O O . ILE A 1 101 ? 9.374 -9.728 -1.956 1.00 85.62 101 ILE A O 1
ATOM 815 N N . ASP A 1 102 ? 7.175 -9.687 -2.408 1.00 83.19 102 ASP A N 1
ATOM 816 C CA . ASP A 1 102 ? 7.354 -9.872 -3.861 1.00 83.19 102 ASP A CA 1
ATOM 817 C C . ASP A 1 102 ? 8.130 -8.694 -4.479 1.00 83.19 102 ASP A C 1
ATOM 819 O O . ASP A 1 102 ? 9.051 -8.899 -5.275 1.00 83.19 102 ASP A O 1
ATOM 823 N N . PHE A 1 103 ? 7.852 -7.461 -4.037 1.00 82.38 103 PHE A N 1
ATOM 824 C CA . PHE A 1 103 ? 8.609 -6.272 -4.432 1.00 82.38 103 PHE A CA 1
ATOM 825 C C . PHE A 1 103 ? 10.086 -6.368 -4.027 1.00 82.38 103 PHE A C 1
ATOM 827 O O . PHE A 1 103 ? 10.969 -6.137 -4.855 1.00 82.38 103 PHE A O 1
ATOM 834 N N . LEU A 1 104 ? 10.379 -6.756 -2.780 1.00 83.19 104 LEU A N 1
ATOM 835 C CA . LEU A 1 104 ? 11.748 -6.914 -2.279 1.00 83.19 104 LEU A CA 1
ATOM 836 C C . LEU A 1 104 ? 12.499 -8.044 -2.997 1.00 83.19 104 LEU A C 1
ATOM 838 O O . LEU A 1 104 ? 13.660 -7.861 -3.370 1.00 83.19 104 LEU A O 1
ATOM 842 N N . MET A 1 105 ? 11.846 -9.179 -3.264 1.00 82.81 105 MET A N 1
ATOM 843 C CA . MET A 1 105 ? 12.440 -10.275 -4.038 1.00 82.81 105 MET A CA 1
ATOM 844 C C . MET A 1 105 ? 12.776 -9.841 -5.469 1.00 82.81 105 MET A C 1
ATOM 846 O O . MET A 1 105 ? 13.823 -10.209 -6.009 1.00 82.81 105 MET A O 1
ATOM 850 N N . ARG A 1 106 ? 11.927 -9.006 -6.076 1.00 80.25 106 ARG A N 1
ATOM 851 C CA . ARG A 1 106 ? 12.129 -8.470 -7.429 1.00 80.25 106 ARG A CA 1
ATOM 852 C C . ARG A 1 106 ? 12.961 -7.191 -7.464 1.00 80.25 106 ARG A C 1
ATOM 854 O O . ARG A 1 106 ? 13.307 -6.751 -8.559 1.00 80.25 106 ARG A O 1
ATOM 861 N N . ALA A 1 107 ? 13.365 -6.623 -6.328 1.00 76.62 107 ALA A N 1
ATOM 862 C CA . ALA A 1 107 ? 14.051 -5.329 -6.264 1.00 76.62 107 ALA A CA 1
ATOM 863 C C . ALA A 1 107 ? 15.297 -5.268 -7.162 1.00 76.62 107 ALA A C 1
ATOM 865 O O . ALA A 1 107 ? 15.520 -4.275 -7.851 1.00 76.62 107 ALA A O 1
ATOM 866 N N . LYS A 1 108 ? 16.068 -6.362 -7.253 1.00 70.69 108 LYS A N 1
ATOM 867 C CA . LYS A 1 108 ? 17.229 -6.454 -8.160 1.00 70.69 108 LYS A CA 1
ATOM 868 C C . LYS A 1 108 ? 16.849 -6.274 -9.637 1.00 70.69 108 LYS A C 1
ATOM 870 O O . LYS A 1 108 ? 17.590 -5.646 -10.390 1.00 70.69 108 LYS A O 1
ATOM 875 N N . PHE A 1 109 ? 15.703 -6.810 -10.053 1.00 69.31 109 PHE A N 1
ATOM 876 C CA . PHE A 1 109 ? 15.174 -6.654 -11.409 1.00 69.31 109 PHE A CA 1
ATOM 877 C C . PHE A 1 109 ? 14.610 -5.245 -11.636 1.00 69.31 109 PHE A C 1
ATOM 879 O O . PHE A 1 109 ? 14.853 -4.651 -12.685 1.00 69.31 109 PHE A O 1
ATOM 886 N N . ILE A 1 110 ? 13.950 -4.677 -10.622 1.00 71.19 110 ILE A N 1
ATOM 887 C CA . ILE A 1 110 ? 13.397 -3.315 -10.649 1.00 71.19 110 ILE A CA 1
ATOM 888 C C . ILE A 1 110 ? 14.510 -2.272 -10.816 1.00 71.19 110 ILE A C 1
ATOM 890 O O . ILE A 1 110 ? 14.364 -1.369 -11.631 1.00 71.19 110 ILE A O 1
ATOM 894 N N . ILE A 1 111 ? 15.656 -2.432 -10.138 1.00 68.88 111 ILE A N 1
ATOM 895 C CA . ILE A 1 111 ? 16.829 -1.549 -10.314 1.00 68.88 111 ILE A CA 1
ATOM 896 C C . ILE A 1 111 ? 17.340 -1.602 -11.758 1.00 68.88 111 ILE A C 1
ATOM 898 O O . ILE A 1 111 ? 17.696 -0.581 -12.341 1.00 68.88 111 ILE A O 1
ATOM 902 N N . LYS A 1 112 ? 17.398 -2.803 -12.344 1.00 67.00 112 LYS A N 1
ATOM 903 C CA . LYS A 1 112 ? 17.983 -3.012 -13.673 1.00 67.00 112 LYS A CA 1
ATOM 904 C C . LYS A 1 112 ? 17.059 -2.552 -14.804 1.00 67.00 112 LYS A C 1
ATOM 906 O O . LYS A 1 112 ? 17.540 -2.203 -15.881 1.00 67.00 112 LYS A O 1
ATOM 911 N N . SER A 1 113 ? 15.742 -2.615 -14.622 1.00 69.25 113 SER A N 1
ATOM 912 C CA . SER A 1 113 ? 14.758 -2.283 -15.663 1.00 69.25 113 SER A CA 1
ATOM 913 C C . SER A 1 113 ? 13.413 -1.841 -15.061 1.00 69.25 113 SER A C 1
ATOM 915 O O . SER A 1 113 ? 12.418 -2.561 -15.191 1.00 69.25 113 SER A O 1
ATOM 917 N N . PRO A 1 114 ? 13.344 -0.645 -14.445 1.00 65.75 114 PRO A N 1
ATOM 918 C CA . PRO A 1 114 ? 12.148 -0.178 -13.739 1.00 65.75 114 PRO A CA 1
ATOM 919 C C . PRO A 1 114 ? 10.941 -0.044 -14.677 1.00 65.75 114 PRO A C 1
ATOM 921 O O . PRO A 1 114 ? 9.841 -0.479 -14.349 1.00 65.75 114 PRO A O 1
ATOM 924 N N . THR A 1 115 ? 11.150 0.451 -15.898 1.00 64.94 115 THR A N 1
ATOM 925 C CA . THR A 1 115 ? 10.086 0.622 -16.898 1.00 64.94 115 THR A CA 1
ATOM 926 C C . THR A 1 115 ? 9.459 -0.708 -17.314 1.00 64.94 115 THR A C 1
ATOM 928 O O . THR A 1 115 ? 8.245 -0.789 -17.475 1.00 64.94 115 THR A O 1
ATOM 931 N N . LYS A 1 116 ? 10.259 -1.778 -17.441 1.00 67.94 116 LYS A N 1
ATOM 932 C CA . LYS A 1 116 ? 9.745 -3.116 -17.783 1.00 67.94 116 LYS A CA 1
ATOM 933 C C . LYS A 1 116 ? 8.912 -3.703 -16.647 1.00 67.94 116 LYS A C 1
ATOM 935 O O . LYS A 1 116 ? 7.850 -4.252 -16.915 1.00 67.94 116 LYS A O 1
ATOM 940 N N . TYR A 1 117 ? 9.354 -3.525 -15.401 1.00 70.38 117 TYR A N 1
ATOM 941 C CA . TYR A 1 117 ? 8.583 -3.926 -14.224 1.00 70.38 117 TYR A CA 1
ATOM 942 C C . TYR A 1 117 ? 7.221 -3.219 -14.171 1.00 70.38 117 TYR A C 1
ATOM 944 O O . TYR A 1 117 ? 6.194 -3.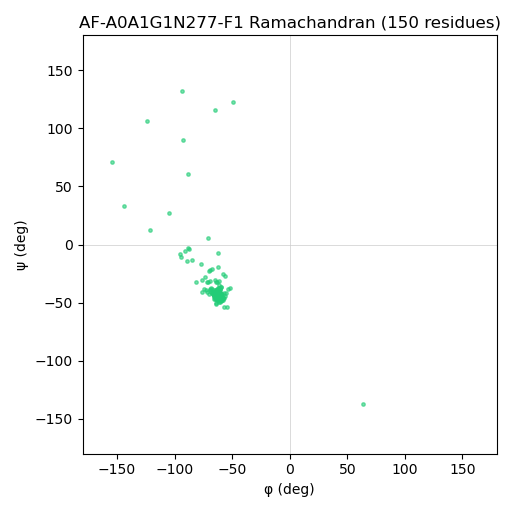876 -14.014 1.00 70.38 117 TYR A O 1
ATOM 952 N N . LEU A 1 118 ? 7.194 -1.899 -14.388 1.00 67.12 118 LEU A N 1
ATOM 953 C CA . LEU A 1 118 ? 5.940 -1.148 -14.458 1.00 67.12 118 LEU A CA 1
ATOM 954 C C . LEU A 1 118 ? 5.038 -1.657 -15.590 1.00 67.12 118 LEU A C 1
ATOM 956 O O . LEU A 1 118 ? 3.856 -1.893 -15.370 1.00 67.12 118 LEU A O 1
ATOM 960 N N . ILE A 1 119 ? 5.577 -1.893 -16.788 1.00 68.12 119 ILE A N 1
ATOM 961 C CA . ILE A 1 119 ? 4.793 -2.416 -17.918 1.00 68.12 119 ILE A CA 1
ATOM 962 C C . ILE A 1 119 ? 4.197 -3.800 -17.606 1.00 68.12 119 ILE A C 1
ATOM 964 O O . ILE A 1 119 ? 3.058 -4.059 -18.002 1.00 68.12 119 ILE A O 1
ATOM 968 N N . GLU A 1 120 ? 4.924 -4.669 -16.898 1.00 70.44 120 GLU A N 1
ATOM 969 C CA . GLU A 1 120 ? 4.423 -5.969 -16.431 1.00 70.44 120 GLU A CA 1
ATOM 970 C C . GLU A 1 120 ? 3.321 -5.833 -15.374 1.00 70.44 120 GLU A C 1
ATOM 972 O O . GLU A 1 120 ? 2.324 -6.553 -15.446 1.00 70.44 120 GLU A O 1
ATOM 977 N N . GLU A 1 121 ? 3.451 -4.893 -14.432 1.00 67.44 121 GLU A N 1
ATOM 978 C CA . GLU A 1 121 ? 2.397 -4.585 -13.454 1.00 67.44 121 GLU A CA 1
ATOM 979 C C . GLU A 1 121 ? 1.107 -4.086 -14.117 1.00 67.44 121 GLU A C 1
ATOM 981 O O . GLU A 1 121 ? 0.009 -4.341 -13.622 1.00 67.44 121 GLU A O 1
ATOM 986 N N . ILE A 1 122 ? 1.231 -3.400 -15.254 1.00 67.81 122 ILE A N 1
ATOM 987 C CA . ILE A 1 122 ? 0.109 -2.811 -15.992 1.00 67.81 122 ILE A CA 1
ATOM 988 C C . ILE A 1 122 ? -0.502 -3.797 -17.008 1.00 67.81 122 ILE A C 1
ATOM 990 O O . ILE A 1 122 ? -1.491 -3.482 -17.676 1.00 67.81 122 ILE A O 1
ATOM 994 N N . ARG A 1 123 ? 0.055 -5.008 -17.164 1.00 68.75 123 ARG A N 1
ATOM 995 C CA . ARG A 1 123 ? -0.384 -5.965 -18.192 1.00 68.75 123 ARG A CA 1
ATOM 996 C C . ARG A 1 123 ? -1.427 -6.956 -17.667 1.00 68.75 123 ARG A C 1
ATOM 998 O O . ARG A 1 123 ? -1.236 -7.621 -16.652 1.00 68.75 123 ARG A O 1
ATOM 1005 N N . GLY A 1 124 ? -2.504 -7.124 -18.437 1.00 71.19 124 GLY A N 1
ATOM 1006 C CA . GLY A 1 124 ? -3.477 -8.203 -18.254 1.00 71.19 124 GLY A CA 1
ATOM 1007 C C . GLY A 1 124 ? -4.232 -8.142 -16.922 1.00 71.19 124 GLY A C 1
ATOM 1008 O O . GLY A 1 124 ? -4.668 -7.079 -16.488 1.00 71.19 124 GLY A O 1
ATOM 1009 N N . PHE A 1 125 ? -4.398 -9.302 -16.280 1.00 70.69 125 PHE A N 1
ATOM 1010 C CA . PHE A 1 125 ? -5.195 -9.473 -15.059 1.00 70.69 125 PHE A CA 1
ATOM 1011 C C . PHE A 1 125 ? -4.636 -8.722 -13.836 1.00 70.69 125 PHE A C 1
ATOM 1013 O O . PHE A 1 125 ? -5.407 -8.247 -13.002 1.00 70.69 125 PHE A O 1
ATOM 1020 N N . LYS A 1 126 ? -3.309 -8.540 -13.753 1.00 71.69 126 LYS A N 1
ATOM 1021 C CA . LYS A 1 126 ? -2.652 -7.856 -12.623 1.00 71.69 126 LYS A CA 1
ATOM 1022 C C . LYS A 1 126 ? -3.125 -6.416 -12.452 1.00 71.69 126 LYS A C 1
ATOM 1024 O O . LYS A 1 126 ? -3.322 -5.971 -11.328 1.00 71.69 126 LYS A O 1
ATOM 1029 N N . TRP A 1 127 ? -3.393 -5.722 -13.556 1.00 76.94 127 TRP A N 1
ATOM 1030 C CA . TRP A 1 127 ? -3.934 -4.368 -13.525 1.00 76.94 127 TRP A CA 1
ATOM 1031 C C . TRP A 1 127 ? -5.323 -4.307 -12.876 1.00 76.94 127 TRP A C 1
ATOM 1033 O O . TRP A 1 127 ? -5.565 -3.472 -12.006 1.00 76.94 127 TRP A O 1
ATOM 1043 N N . TYR A 1 128 ? -6.235 -5.198 -13.280 1.00 78.19 128 TYR A N 1
ATOM 1044 C CA . TYR A 1 128 ? -7.591 -5.248 -12.724 1.00 78.19 128 TYR A CA 1
ATOM 1045 C C . TYR A 1 128 ? -7.564 -5.605 -11.240 1.00 78.19 128 TYR A C 1
ATOM 1047 O O . TYR A 1 128 ? -8.240 -4.956 -10.447 1.00 78.19 128 TYR A O 1
ATOM 1055 N N . SER A 1 129 ? -6.721 -6.571 -10.866 1.00 77.81 129 SER A N 1
ATOM 1056 C CA . SER A 1 129 ? -6.502 -6.938 -9.467 1.00 77.81 129 SER A CA 1
ATOM 1057 C C . SER A 1 129 ? -5.968 -5.762 -8.646 1.00 77.81 129 SER A C 1
ATOM 1059 O O . SER A 1 129 ? -6.446 -5.535 -7.541 1.00 77.81 129 SER A O 1
ATOM 1061 N N . LYS A 1 130 ? -5.013 -4.989 -9.181 1.00 78.31 130 LYS A N 1
ATOM 1062 C CA . LYS A 1 130 ? -4.414 -3.844 -8.481 1.00 78.31 130 LYS A CA 1
ATOM 1063 C C . LYS A 1 130 ? -5.422 -2.708 -8.290 1.00 78.31 130 LYS A C 1
ATOM 1065 O O . LYS A 1 130 ? 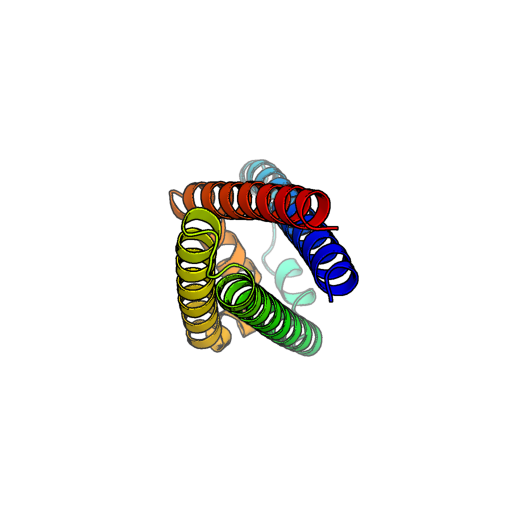-5.522 -2.177 -7.194 1.00 78.31 130 LYS A O 1
ATOM 1070 N N . ILE A 1 131 ? -6.238 -2.401 -9.304 1.00 81.38 131 ILE A N 1
ATOM 1071 C CA . ILE A 1 131 ? -7.332 -1.422 -9.168 1.00 81.38 131 ILE A CA 1
ATOM 1072 C C . ILE A 1 131 ? -8.372 -1.883 -8.148 1.00 81.38 131 ILE A C 1
ATOM 1074 O O . ILE A 1 131 ? -8.785 -1.084 -7.312 1.00 81.38 131 ILE A O 1
ATOM 1078 N N . ALA A 1 132 ? -8.809 -3.143 -8.218 1.00 84.00 132 ALA A N 1
ATOM 1079 C CA . ALA A 1 132 ? -9.795 -3.677 -7.283 1.00 84.00 132 ALA A CA 1
ATOM 1080 C C . ALA A 1 132 ? -9.277 -3.618 -5.838 1.00 84.00 132 ALA A C 1
ATOM 1082 O O . ALA A 1 132 ? -10.022 -3.227 -4.942 1.00 84.00 132 ALA A O 1
ATOM 1083 N N . MET A 1 133 ? -7.991 -3.925 -5.634 1.00 84.12 133 MET A N 1
ATOM 1084 C CA . MET A 1 133 ? -7.345 -3.831 -4.327 1.00 84.12 133 MET A CA 1
ATOM 1085 C C . MET A 1 133 ? -7.302 -2.390 -3.816 1.00 84.12 133 MET A C 1
ATOM 1087 O O . MET A 1 133 ? -7.801 -2.119 -2.730 1.00 84.12 133 MET A O 1
ATOM 1091 N N . THR A 1 134 ? -6.817 -1.447 -4.628 1.00 84.31 134 THR A N 1
ATOM 1092 C CA . THR A 1 134 ? -6.771 -0.024 -4.254 1.00 84.31 134 THR A CA 1
ATOM 1093 C C . THR A 1 134 ? -8.167 0.550 -3.996 1.00 84.31 134 THR A C 1
ATOM 1095 O O . THR A 1 134 ? -8.353 1.377 -3.106 1.00 84.31 134 THR A O 1
ATOM 1098 N N . ALA A 1 135 ? -9.187 0.099 -4.732 1.00 85.56 135 ALA A N 1
ATOM 1099 C CA . ALA A 1 135 ? -10.572 0.478 -4.466 1.00 85.56 135 ALA A CA 1
ATOM 1100 C C . ALA A 1 135 ? -11.070 -0.073 -3.118 1.00 85.56 135 ALA A C 1
ATOM 1102 O O . ALA A 1 135 ? -11.715 0.657 -2.364 1.00 85.56 135 ALA A O 1
ATOM 1103 N N . ALA A 1 136 ? -10.747 -1.326 -2.786 1.00 85.56 136 ALA A N 1
ATOM 1104 C CA . ALA A 1 136 ? -11.072 -1.915 -1.489 1.00 85.56 136 ALA A CA 1
ATOM 1105 C C . ALA A 1 136 ? -10.353 -1.193 -0.335 1.00 85.56 136 ALA A C 1
ATOM 1107 O O . ALA A 1 136 ? -10.977 -0.898 0.683 1.00 85.56 136 ALA A O 1
ATOM 1108 N N . GLU A 1 137 ? -9.080 -0.837 -0.516 1.00 85.50 137 GLU A N 1
ATOM 1109 C CA . GLU A 1 137 ? -8.285 -0.055 0.439 1.00 85.50 137 GLU A CA 1
ATOM 1110 C C . GLU A 1 137 ? -8.892 1.335 0.674 1.00 85.50 137 GLU A C 1
ATOM 1112 O O . GLU A 1 137 ? -8.998 1.776 1.820 1.00 85.50 137 GLU A O 1
ATOM 1117 N N . LEU A 1 138 ? -9.375 2.002 -0.380 1.00 87.19 138 LEU A N 1
ATOM 1118 C CA . LEU A 1 138 ? -10.082 3.281 -0.270 1.00 87.19 138 LEU A CA 1
ATOM 1119 C C . LEU A 1 138 ? -11.404 3.155 0.495 1.00 87.19 138 LEU A C 1
ATOM 1121 O O . LEU A 1 138 ? -11.668 3.958 1.391 1.00 87.19 138 LEU A O 1
ATOM 1125 N N . ILE A 1 139 ? -12.223 2.147 0.179 1.00 87.88 139 ILE A N 1
ATOM 1126 C CA . ILE A 1 139 ? -13.484 1.885 0.894 1.00 87.88 139 ILE A CA 1
ATOM 1127 C C . ILE A 1 139 ? -13.202 1.615 2.375 1.00 87.88 139 ILE A C 1
ATOM 1129 O O . ILE A 1 139 ? -13.883 2.150 3.251 1.00 87.88 139 ILE A O 1
ATOM 1133 N N . PHE A 1 140 ? -12.166 0.833 2.665 1.00 87.94 140 PHE A N 1
ATOM 1134 C CA . PHE A 1 140 ? -11.746 0.542 4.026 1.00 87.94 140 PHE A CA 1
ATOM 1135 C C . PHE A 1 140 ? -11.274 1.798 4.774 1.00 87.94 140 PHE A C 1
ATOM 1137 O O . PHE A 1 140 ? -11.691 2.027 5.910 1.00 87.94 140 PHE A O 1
ATOM 1144 N N . CYS A 1 141 ? -10.481 2.660 4.131 1.00 87.94 141 CYS A N 1
ATOM 1145 C CA . CYS A 1 141 ? -10.061 3.938 4.707 1.00 87.94 141 CYS A CA 1
ATOM 1146 C C . CYS A 1 141 ? -11.263 4.841 5.038 1.00 87.94 141 CYS A C 1
ATOM 1148 O O . CYS A 1 141 ? -11.318 5.426 6.119 1.00 87.94 141 CYS A O 1
ATOM 1150 N N . LEU A 1 142 ? -12.266 4.916 4.157 1.00 87.56 142 LEU A N 1
ATOM 1151 C CA . LEU A 1 142 ? -13.513 5.639 4.441 1.00 87.56 142 LEU A CA 1
ATOM 1152 C C . LEU A 1 142 ? -14.269 5.029 5.633 1.00 87.56 142 LEU A C 1
ATOM 1154 O O . LEU A 1 142 ? -14.783 5.762 6.478 1.00 87.56 142 LEU A O 1
ATOM 1158 N N . GLY A 1 143 ? -14.288 3.697 5.738 1.00 85.88 143 GLY A N 1
ATOM 1159 C CA . GLY A 1 143 ? -14.863 2.979 6.875 1.00 85.88 143 GLY A CA 1
ATOM 1160 C C . GLY A 1 143 ? -14.172 3.302 8.204 1.00 85.88 143 GLY A C 1
ATOM 1161 O O . GLY A 1 143 ? -14.855 3.533 9.202 1.00 85.88 143 GLY A O 1
ATOM 1162 N N . ILE A 1 144 ? -12.836 3.393 8.219 1.00 85.81 144 ILE A N 1
ATOM 1163 C CA . ILE A 1 144 ? -12.081 3.831 9.405 1.00 85.81 144 ILE A CA 1
ATOM 1164 C C . ILE A 1 144 ? -12.427 5.274 9.763 1.00 85.81 144 ILE A C 1
ATOM 1166 O O . ILE A 1 144 ? -12.648 5.547 10.937 1.00 85.81 144 ILE A O 1
ATOM 1170 N N . LEU A 1 145 ? -12.487 6.192 8.791 1.00 87.19 145 LEU A N 1
ATOM 1171 C CA . LEU A 1 145 ? -12.836 7.593 9.060 1.00 87.19 145 LEU A CA 1
ATOM 1172 C C . LEU A 1 145 ? -14.214 7.710 9.711 1.00 87.19 145 LEU A C 1
ATOM 1174 O O . LEU A 1 145 ? -14.362 8.412 10.710 1.00 87.19 145 LEU A O 1
ATOM 1178 N N . TYR A 1 146 ? -15.202 6.986 9.181 1.00 86.75 146 TYR A N 1
ATOM 1179 C CA . TYR A 1 146 ? -16.544 6.948 9.753 1.00 86.75 146 TYR A CA 1
ATOM 1180 C C . TYR A 1 146 ? -16.546 6.371 11.174 1.00 86.75 146 TYR A C 1
ATOM 1182 O O . TYR A 1 146 ? -17.112 6.971 12.085 1.00 86.75 146 TYR A O 1
ATOM 1190 N N . ALA A 1 147 ? -15.869 5.240 11.390 1.00 81.88 147 ALA A N 1
ATOM 1191 C CA . ALA A 1 147 ? -15.778 4.623 12.709 1.00 81.88 147 ALA A CA 1
ATOM 1192 C C . ALA A 1 147 ? -15.027 5.507 13.718 1.00 81.88 147 ALA A C 1
ATOM 1194 O O . ALA A 1 147 ? -15.434 5.606 14.869 1.00 81.88 147 ALA A O 1
ATOM 1195 N N . ALA A 1 148 ? -13.956 6.174 13.292 1.00 81.75 148 ALA A N 1
ATOM 1196 C CA . ALA A 1 148 ? -13.187 7.096 14.118 1.00 81.75 148 ALA A CA 1
ATOM 1197 C C . ALA A 1 148 ? -14.006 8.334 14.509 1.00 81.75 148 ALA A C 1
ATOM 1199 O O . ALA A 1 148 ? -13.906 8.771 15.651 1.00 81.75 148 ALA A O 1
ATOM 1200 N N . TYR A 1 149 ? -14.827 8.860 13.593 1.00 83.06 149 TYR A N 1
ATOM 1201 C CA . TYR A 1 149 ? -15.765 9.951 13.871 1.00 83.06 149 TYR A CA 1
ATOM 1202 C C . TYR A 1 149 ? -16.878 9.523 14.835 1.00 83.06 149 TYR A C 1
ATOM 1204 O O . TYR A 1 149 ? -17.196 10.247 15.766 1.00 83.06 149 TYR A O 1
ATOM 1212 N N . ALA A 1 150 ? -17.441 8.325 14.661 1.00 80.19 150 ALA A N 1
ATOM 1213 C CA . ALA A 1 150 ? -18.482 7.809 15.552 1.00 80.19 150 ALA A CA 1
ATOM 1214 C C . ALA A 1 150 ? -17.980 7.513 16.983 1.00 80.19 150 ALA A C 1
ATOM 1216 O O . ALA A 1 150 ? -18.788 7.414 17.903 1.00 80.19 150 ALA A O 1
ATOM 1217 N N . LEU A 1 151 ? -16.666 7.335 17.165 1.00 72.88 151 LEU A N 1
ATOM 1218 C CA . LEU A 1 151 ? -16.022 7.115 18.465 1.00 72.88 151 LEU A CA 1
ATOM 1219 C C . LEU A 1 151 ? -15.476 8.395 19.130 1.00 72.88 151 LEU A C 1
ATOM 1221 O O . LEU A 1 151 ? -15.049 8.303 20.283 1.00 72.88 151 LEU A O 1
ATOM 1225 N N . SER A 1 152 ? -15.421 9.534 18.426 1.00 66.12 152 SER A N 1
ATOM 1226 C CA . SER A 1 152 ? -14.922 10.819 18.955 1.00 66.12 152 SER A CA 1
ATOM 1227 C C . SER A 1 152 ? -16.023 11.637 19.606 1.00 66.12 152 SER A C 1
ATOM 1229 O O . SER A 1 152 ? -15.745 12.213 20.679 1.00 66.12 152 SER A O 1
#

Solvent-accessible surface area (backbone atoms only — not comparable to full-atom values): 8309 Å² total; per-residue (Å²): 112,68,68,57,52,50,55,51,40,52,52,49,48,52,50,50,52,50,50,52,54,50,51,56,53,51,53,54,50,48,62,51,43,71,73,49,71,89,73,73,72,74,73,65,72,66,71,75,66,49,70,67,62,48,52,53,51,52,52,51,52,52,52,50,44,50,52,52,26,52,47,24,49,50,46,19,66,77,31,58,87,43,58,69,56,18,55,52,22,49,53,50,22,53,50,38,49,52,52,45,50,54,48,60,75,40,39,71,56,39,66,75,40,49,69,59,51,53,53,56,51,62,41,72,68,52,33,57,52,50,52,54,48,53,50,50,52,47,54,49,42,53,51,49,52,51,53,51,58,75,73,106

Secondary structure (DSSP, 8-state):
-HHHHHHHHHHHHHHHHHHHHHHHHHHHHHHHHTTSTTS--TTTGGGS--HHHHHHHHHHHHHHHHHHHHHHHHHHHHTTTSHHHHHHHHHHHHHHHHHHHHHHHHHHHHHH-HHHHHHHHTSTHHHHHHHHHHHHHHHHHHHHHHHHHHT-

Nearest PDB structures (foldseek):
  3g6b-assembly1_A  TM=3.477E-01  e=9.675E+00  Thermotoga maritima
  8i4v-assembly1_A  TM=1.889E-01  e=6.973E+00  Saccharomyces cerevisiae S288C

pLDDT: mean 76.18, std 13.25, range [42.06, 90.0]